Protein AF-A0A084G2W8-F1 (afdb_monomer)

Secondary structure (DSSP, 8-state):
----------TT---------------------PPPPPP-------TTTHHHHTTTTT-HHHHHHHHHHSTT---EEEES--BTTTB--EEEE-

Foldseek 3Di:
DDDDDDDPDDPPDDDDDDDDDDDDDDDDDDDPDDDDDPPPPPPPPPPCLVVFQLCPPPRQPSLQVVLCVDPPFNGWGAADDQDPPRGRSGIDTD

Solvent-accessible surface area (backbone atoms only — not comparable to full-atom values): 6334 Å² total; per-residue (Å²): 133,90,81,86,88,85,81,97,78,76,92,86,73,87,90,78,80,89,83,89,84,87,83,90,84,86,87,88,81,88,79,83,75,80,78,83,74,83,79,79,76,76,79,73,75,64,91,63,45,80,82,46,3,49,39,22,49,88,29,45,68,45,13,19,52,53,23,45,70,39,92,91,32,79,20,29,40,57,34,70,71,74,40,88,102,64,38,24,44,28,42,44,67,73

Mean predicted aligned error: 20.02 Å

Structure (mmCIF, N/CA/C/O backbone):
data_AF-A0A084G2W8-F1
#
_entry.id   AF-A0A084G2W8-F1
#
loop_
_atom_site.group_PDB
_atom_site.id
_atom_site.type_symbol
_atom_site.label_atom_id
_atom_site.label_alt_id
_atom_site.label_comp_id
_atom_site.label_asym_id
_atom_site.label_entity_id
_atom_site.label_seq_id
_atom_site.pdbx_PDB_ins_code
_atom_site.Cartn_x
_atom_site.Cartn_y
_atom_site.Cartn_z
_atom_site.occupancy
_atom_site.B_iso_or_equiv
_atom_site.auth_seq_id
_atom_site.auth_comp_id
_atom_site.auth_asym_id
_atom_site.auth_atom_id
_atom_site.pdbx_PDB_model_num
ATOM 1 N N . MET A 1 1 ? 27.465 -27.343 -17.771 1.00 41.78 1 MET A N 1
ATOM 2 C CA . MET 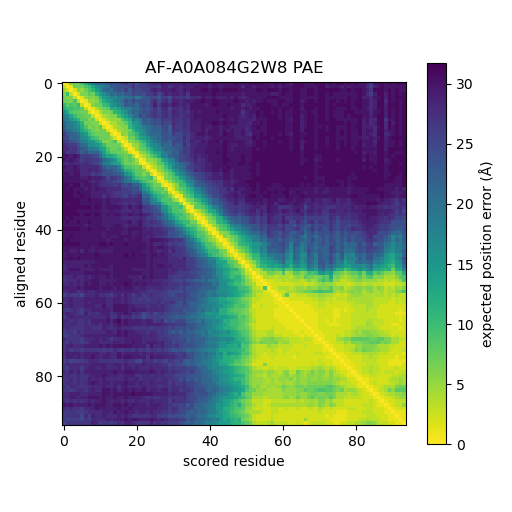A 1 1 ? 27.449 -28.105 -16.504 1.00 41.78 1 MET A CA 1
ATOM 3 C C . MET A 1 1 ? 28.547 -27.546 -15.607 1.00 41.78 1 MET A C 1
ATOM 5 O O . MET A 1 1 ? 29.649 -27.459 -16.121 1.00 41.78 1 MET A O 1
ATOM 9 N N . LYS A 1 2 ? 28.249 -27.277 -14.317 1.00 46.66 2 LYS A N 1
ATOM 10 C CA . LYS A 1 2 ? 29.187 -27.322 -13.160 1.00 46.66 2 LYS A CA 1
ATOM 11 C C . LYS A 1 2 ? 30.275 -26.221 -13.081 1.00 46.66 2 LYS A C 1
ATOM 13 O O . LYS A 1 2 ? 30.916 -25.953 -14.078 1.00 46.66 2 LYS A O 1
ATOM 18 N N . PHE A 1 3 ? 30.605 -25.575 -11.959 1.00 60.41 3 PHE A N 1
ATOM 19 C CA . PHE A 1 3 ? 30.147 -25.572 -10.563 1.00 60.41 3 PHE A CA 1
ATOM 20 C C . PHE A 1 3 ? 30.683 -24.294 -9.876 1.00 60.41 3 PHE A C 1
ATOM 22 O O . PHE A 1 3 ? 31.734 -23.785 -10.254 1.00 60.41 3 PHE A O 1
ATOM 29 N N . SER A 1 4 ? 29.948 -23.839 -8.859 1.00 59.44 4 SER A N 1
ATOM 30 C CA . SER A 1 4 ? 30.281 -22.824 -7.849 1.00 59.44 4 SER A CA 1
ATOM 31 C C . SER A 1 4 ? 31.521 -23.148 -6.993 1.00 59.44 4 SER A C 1
ATOM 33 O O . SER A 1 4 ? 32.069 -24.245 -7.108 1.00 59.44 4 SER A O 1
ATOM 35 N N . ASN A 1 5 ? 31.809 -22.229 -6.045 1.00 53.62 5 ASN A N 1
ATOM 36 C CA . ASN A 1 5 ? 32.556 -22.355 -4.768 1.00 53.62 5 ASN A CA 1
ATOM 37 C C . ASN A 1 5 ? 33.880 -21.543 -4.821 1.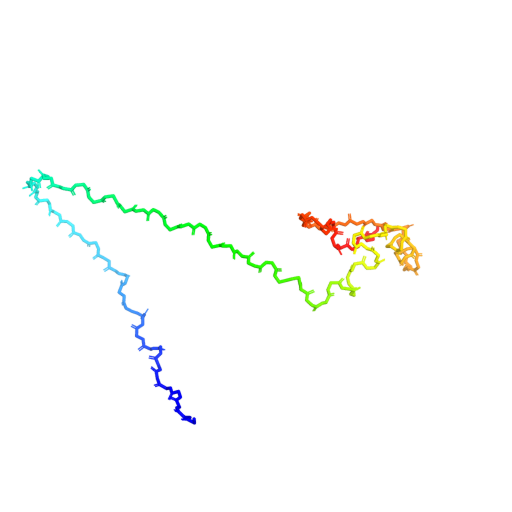00 53.62 5 ASN A C 1
ATOM 39 O O . ASN A 1 5 ? 34.661 -21.736 -5.737 1.00 53.62 5 ASN A O 1
ATOM 43 N N . ILE A 1 6 ? 34.212 -20.576 -3.953 1.00 64.56 6 ILE A N 1
ATOM 44 C CA . ILE A 1 6 ? 34.289 -20.630 -2.485 1.00 64.56 6 ILE A CA 1
ATOM 45 C C . ILE A 1 6 ? 34.510 -19.211 -1.897 1.00 64.56 6 ILE A C 1
ATOM 47 O O . ILE A 1 6 ? 35.358 -18.456 -2.360 1.00 64.56 6 ILE A O 1
ATOM 51 N N . SER A 1 7 ? 33.750 -18.937 -0.833 1.00 53.62 7 SER A N 1
ATOM 52 C CA . SER A 1 7 ? 34.076 -18.228 0.419 1.00 53.62 7 SER A CA 1
ATOM 53 C C . SER A 1 7 ? 34.624 -16.798 0.439 1.00 53.62 7 SER A C 1
ATOM 55 O O . SER A 1 7 ? 35.814 -16.528 0.570 1.00 53.62 7 SER A O 1
ATOM 57 N N . ILE A 1 8 ? 33.650 -15.900 0.570 1.00 58.16 8 ILE A N 1
ATOM 58 C CA . ILE A 1 8 ? 33.664 -14.643 1.322 1.00 58.16 8 ILE A CA 1
ATOM 59 C C . ILE A 1 8 ? 33.961 -14.957 2.804 1.00 58.16 8 ILE A C 1
ATOM 61 O O . ILE A 1 8 ? 33.056 -15.269 3.571 1.00 58.16 8 ILE A O 1
ATOM 65 N N . ALA A 1 9 ? 35.229 -14.949 3.212 1.00 52.31 9 ALA A N 1
ATOM 66 C CA . ALA A 1 9 ? 35.621 -15.119 4.615 1.00 52.31 9 ALA A CA 1
ATOM 67 C C . ALA A 1 9 ? 36.989 -14.469 4.879 1.00 52.31 9 ALA A C 1
ATOM 69 O O . ALA A 1 9 ? 37.965 -15.172 5.105 1.00 52.31 9 ALA A O 1
ATOM 70 N N . ALA A 1 10 ? 37.102 -13.137 4.794 1.00 56.66 10 ALA A N 1
ATOM 71 C CA . ALA A 1 10 ? 38.362 -12.470 5.172 1.00 56.66 10 ALA A CA 1
ATOM 72 C C . ALA A 1 10 ? 38.272 -10.988 5.591 1.00 56.66 10 ALA A C 1
ATOM 74 O O . ALA A 1 10 ? 39.265 -10.441 6.055 1.00 56.66 10 ALA A O 1
ATOM 75 N N . LEU A 1 11 ? 37.131 -10.303 5.474 1.00 57.78 11 LEU A N 1
ATOM 76 C CA . LEU A 1 11 ? 37.083 -8.837 5.635 1.00 57.78 11 LEU A CA 1
ATOM 77 C C . LEU A 1 11 ? 36.813 -8.353 7.079 1.00 57.78 11 LEU A C 1
ATOM 79 O O . LEU A 1 11 ? 36.132 -7.352 7.270 1.00 57.78 11 LEU A O 1
ATOM 83 N N . PHE A 1 12 ? 37.338 -9.046 8.100 1.00 57.66 12 PHE A N 1
ATOM 84 C CA . PHE A 1 12 ? 37.129 -8.706 9.526 1.00 57.66 12 PHE A CA 1
ATOM 85 C C . PHE A 1 12 ? 38.310 -8.027 10.236 1.00 57.66 12 PHE A C 1
ATOM 87 O O . PHE A 1 12 ? 38.283 -7.819 11.444 1.00 57.66 12 PHE A O 1
ATOM 94 N N . THR A 1 13 ? 39.350 -7.637 9.515 1.00 58.16 13 THR A N 1
ATOM 95 C CA . THR A 1 13 ? 40.528 -6.982 10.090 1.00 58.16 13 THR A CA 1
ATOM 96 C C . THR A 1 13 ? 40.872 -5.872 9.104 1.00 58.16 13 THR A C 1
ATOM 98 O O . THR A 1 13 ? 41.148 -6.167 7.952 1.00 58.16 13 THR A O 1
ATOM 101 N N . ILE A 1 14 ? 40.785 -4.583 9.395 1.00 61.53 14 ILE A N 1
ATOM 102 C CA . ILE A 1 14 ? 41.809 -3.823 10.110 1.00 61.53 14 ILE A CA 1
ATOM 103 C C . ILE A 1 14 ? 41.225 -2.396 10.197 1.00 61.53 14 ILE A C 1
ATOM 105 O O . ILE A 1 14 ? 41.249 -1.648 9.224 1.00 61.53 14 ILE A O 1
ATOM 109 N N . LEU A 1 15 ? 40.630 -2.037 11.333 1.00 57.12 15 LEU A N 1
ATOM 110 C CA . LEU A 1 15 ? 40.129 -0.690 11.640 1.00 57.12 15 LEU A CA 1
ATOM 111 C C . LEU A 1 15 ? 40.677 -0.324 13.021 1.00 57.12 15 LEU A C 1
ATOM 113 O O . LEU A 1 15 ? 39.982 -0.435 14.025 1.00 57.12 15 LEU A O 1
ATOM 117 N N . ALA A 1 16 ? 41.964 0.012 13.093 1.00 56.38 16 ALA A N 1
ATOM 118 C CA . ALA A 1 16 ? 42.568 0.540 14.311 1.00 56.38 16 ALA A CA 1
ATOM 119 C C . ALA A 1 16 ? 43.874 1.287 13.999 1.00 56.38 16 ALA A C 1
ATOM 121 O O . ALA A 1 16 ? 44.837 0.687 13.529 1.00 56.38 16 ALA A O 1
ATOM 122 N N . SER A 1 17 ? 43.881 2.576 14.355 1.00 57.19 17 SER A N 1
ATOM 123 C CA . SER A 1 17 ? 45.055 3.328 14.831 1.00 57.19 17 SER A CA 1
ATOM 124 C C . SER A 1 17 ? 46.030 3.829 13.752 1.00 57.19 17 SER A C 1
ATOM 126 O O . SER A 1 17 ? 46.927 3.123 13.317 1.00 57.19 17 SER A O 1
ATOM 128 N N . THR A 1 18 ? 45.838 5.023 13.179 1.00 54.97 18 THR A N 1
ATOM 129 C CA . THR A 1 18 ? 46.387 6.319 13.653 1.00 54.97 18 THR A CA 1
ATOM 130 C C . THR A 1 18 ? 47.799 6.239 14.244 1.00 54.97 18 THR A C 1
ATOM 132 O O . THR A 1 18 ? 47.946 5.729 15.351 1.00 54.97 18 THR A O 1
ATOM 135 N N . ALA A 1 19 ? 48.794 6.846 13.583 1.00 58.19 19 ALA A N 1
ATOM 136 C CA . ALA A 1 19 ? 49.548 7.979 14.133 1.00 58.19 19 ALA A CA 1
ATOM 137 C C . ALA A 1 19 ? 50.729 8.429 13.234 1.00 58.19 19 ALA A C 1
ATOM 139 O O . ALA A 1 19 ? 51.543 7.625 12.802 1.00 58.19 19 ALA A O 1
ATOM 140 N N . MET A 1 20 ? 50.799 9.756 13.072 1.00 57.88 20 MET A N 1
ATOM 141 C CA . MET A 1 20 ? 51.961 10.665 13.069 1.00 57.88 20 MET A CA 1
ATOM 142 C C . MET A 1 20 ? 53.064 10.650 11.978 1.00 57.88 20 MET A C 1
ATOM 144 O O . MET A 1 20 ? 53.837 9.713 11.846 1.00 57.88 20 MET A O 1
ATOM 148 N N . ALA A 1 21 ? 53.212 11.859 11.401 1.00 55.38 21 ALA A N 1
ATOM 149 C CA . ALA A 1 21 ? 54.437 12.590 11.020 1.00 55.38 21 ALA A CA 1
ATOM 150 C C . ALA A 1 21 ? 54.828 12.695 9.518 1.00 55.38 21 ALA A C 1
ATOM 152 O O . ALA A 1 21 ? 55.012 11.709 8.819 1.00 55.38 21 ALA A O 1
ATOM 153 N N . ALA A 1 22 ? 54.936 13.965 9.085 1.00 60.00 22 ALA A N 1
ATOM 154 C CA . ALA A 1 22 ? 55.237 14.585 7.772 1.00 60.00 22 ALA A CA 1
ATOM 155 C C . ALA A 1 22 ? 56.729 14.433 7.324 1.00 60.00 22 ALA A C 1
ATOM 157 O O . ALA A 1 22 ? 57.445 13.780 8.083 1.00 60.00 22 ALA A O 1
ATOM 158 N N . PRO A 1 23 ? 57.292 15.056 6.238 1.00 57.81 23 PRO A N 1
ATOM 159 C CA . PRO A 1 23 ? 56.768 16.035 5.249 1.00 57.81 23 PRO A CA 1
ATOM 160 C C . PRO A 1 23 ? 57.215 15.887 3.747 1.00 57.81 23 PRO A C 1
ATOM 162 O O . PRO A 1 23 ? 58.119 15.135 3.415 1.00 57.81 23 PRO A O 1
ATOM 165 N N . ALA A 1 24 ? 56.563 16.688 2.881 1.00 52.62 24 ALA A N 1
ATOM 166 C CA . ALA A 1 24 ? 56.968 17.340 1.606 1.00 52.62 24 ALA A CA 1
ATOM 167 C C . ALA A 1 24 ? 57.817 16.625 0.520 1.00 52.62 24 ALA A C 1
ATOM 169 O O . ALA A 1 24 ? 58.990 16.352 0.739 1.00 52.62 24 ALA A O 1
ATOM 170 N N . ALA A 1 25 ? 57.282 16.542 -0.712 1.00 54.88 25 ALA A N 1
ATOM 171 C CA . ALA A 1 25 ? 57.825 17.181 -1.931 1.00 54.88 25 ALA A CA 1
ATOM 172 C C . ALA A 1 25 ? 57.086 16.708 -3.208 1.00 54.88 25 ALA A C 1
ATOM 174 O O . ALA A 1 25 ? 56.822 15.522 -3.365 1.00 54.88 25 ALA A O 1
ATOM 175 N N . ASP A 1 26 ? 56.831 17.664 -4.107 1.00 55.62 26 ASP A N 1
ATOM 176 C CA . ASP A 1 26 ? 56.592 17.526 -5.557 1.00 55.62 26 ASP A CA 1
ATOM 177 C C . ASP A 1 26 ? 55.268 16.910 -6.084 1.00 55.62 26 ASP A C 1
ATOM 179 O O . ASP A 1 26 ? 55.099 15.701 -6.218 1.00 55.62 26 ASP A O 1
ATOM 183 N N . SER A 1 27 ? 54.341 17.794 -6.477 1.00 52.75 27 SER A N 1
ATOM 184 C CA . SER A 1 27 ? 53.356 17.570 -7.558 1.00 52.75 27 SER A CA 1
ATOM 185 C C . SER A 1 27 ? 54.086 17.737 -8.903 1.00 52.75 27 SER A C 1
ATOM 187 O O . SER A 1 27 ? 54.894 18.665 -8.955 1.00 52.75 27 SER A O 1
ATOM 189 N N . PRO A 1 28 ? 53.796 17.002 -10.005 1.00 51.25 28 PRO A N 1
ATOM 190 C CA . PRO A 1 28 ? 52.450 16.945 -10.606 1.00 51.25 28 PRO A CA 1
ATOM 191 C C . PRO A 1 28 ? 52.102 15.630 -11.356 1.00 51.25 28 PRO A C 1
ATOM 193 O O . PRO A 1 28 ? 52.960 15.017 -11.966 1.00 51.25 28 PRO A O 1
ATOM 196 N N . ASP A 1 29 ? 50.830 15.219 -11.374 1.00 52.03 29 ASP A N 1
ATOM 197 C CA . ASP A 1 29 ? 50.136 14.820 -12.617 1.00 52.03 29 ASP A CA 1
ATOM 198 C C . ASP A 1 29 ? 48.653 14.543 -12.328 1.00 52.03 29 ASP A C 1
ATOM 200 O O . ASP A 1 29 ? 48.268 13.721 -11.494 1.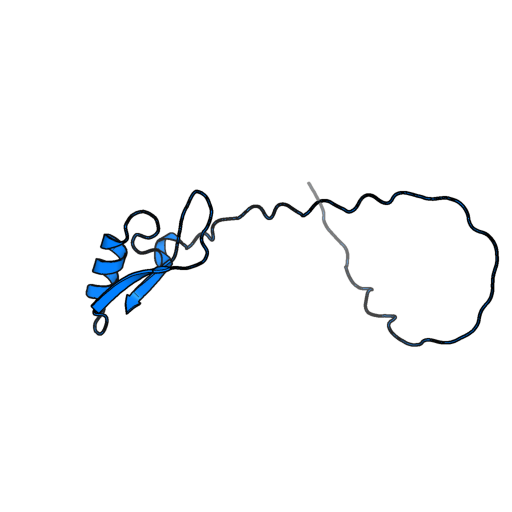00 52.03 29 ASP A O 1
ATOM 204 N N . SER A 1 30 ? 47.807 15.313 -12.997 1.00 51.06 30 SER A N 1
ATOM 205 C CA . SER A 1 30 ? 46.375 15.424 -12.760 1.00 51.06 30 SER A CA 1
ATOM 206 C C . SER A 1 30 ? 45.624 14.291 -13.465 1.00 51.06 30 SER A C 1
ATOM 208 O O . SER A 1 30 ? 45.112 14.474 -14.569 1.00 51.06 30 SER A O 1
ATOM 210 N N . ILE A 1 31 ? 45.514 13.116 -12.838 1.00 58.53 31 ILE A N 1
ATOM 211 C CA . ILE A 1 31 ? 44.608 12.066 -13.325 1.00 58.53 31 ILE A CA 1
ATOM 212 C C . ILE A 1 31 ? 43.172 12.429 -12.929 1.00 58.53 31 ILE A C 1
ATOM 214 O O . ILE A 1 31 ? 42.731 12.252 -11.795 1.00 58.53 31 ILE A O 1
ATOM 218 N N . VAL A 1 32 ? 42.442 12.943 -13.916 1.00 50.22 32 VAL A N 1
ATOM 219 C CA . VAL A 1 32 ? 40.986 13.102 -13.936 1.00 50.22 32 VAL A CA 1
ATOM 220 C C . VAL A 1 32 ? 40.327 11.735 -13.709 1.00 50.22 32 VAL A C 1
ATOM 222 O O . VAL A 1 32 ? 40.175 10.938 -14.635 1.00 50.22 32 VAL A O 1
ATOM 225 N N . ALA A 1 33 ? 39.929 11.442 -12.471 1.00 54.78 33 ALA A N 1
ATOM 226 C CA . ALA A 1 33 ? 39.072 10.305 -12.160 1.00 54.78 33 ALA A CA 1
ATOM 227 C C . ALA A 1 33 ? 37.612 10.723 -12.382 1.00 54.78 33 ALA A C 1
ATOM 229 O O . ALA A 1 33 ? 37.043 11.493 -11.611 1.00 54.78 33 ALA A O 1
ATOM 230 N N . ARG A 1 34 ? 37.024 10.251 -13.486 1.00 62.50 34 ARG A N 1
ATOM 231 C CA . ARG A 1 34 ? 35.596 10.414 -13.793 1.00 62.50 34 ARG A CA 1
ATOM 232 C C . ARG A 1 34 ? 34.777 9.771 -12.671 1.00 62.50 34 ARG A C 1
ATOM 234 O O . ARG A 1 34 ? 34.952 8.590 -12.384 1.00 62.50 34 ARG A O 1
ATOM 241 N N . GLU A 1 35 ? 33.901 10.560 -12.059 1.00 64.19 35 GLU A N 1
ATOM 242 C CA . GLU A 1 35 ? 32.918 10.106 -11.077 1.00 64.19 35 GLU A CA 1
ATOM 243 C C . GLU A 1 35 ? 32.030 9.014 -11.710 1.00 64.19 35 GLU A C 1
ATOM 245 O O . GLU A 1 35 ? 31.557 9.197 -12.839 1.00 64.19 35 GLU A O 1
ATOM 250 N N . PRO A 1 36 ? 31.841 7.852 -11.059 1.00 61.19 36 PRO A N 1
ATOM 251 C CA . PRO A 1 36 ? 30.956 6.820 -11.577 1.00 61.19 36 PRO A CA 1
ATOM 252 C C . PRO A 1 36 ? 29.520 7.354 -11.610 1.00 61.19 36 PRO A C 1
ATOM 254 O O . PRO A 1 36 ? 29.002 7.838 -10.607 1.00 61.19 36 PRO A O 1
ATOM 257 N N . ALA A 1 37 ? 28.896 7.266 -12.786 1.00 63.91 37 ALA A N 1
ATOM 258 C CA . ALA A 1 37 ? 27.517 7.676 -13.013 1.00 63.91 37 ALA A CA 1
ATOM 259 C C . ALA A 1 37 ? 26.557 6.994 -12.015 1.00 63.91 37 ALA A C 1
ATOM 261 O O . ALA A 1 37 ? 26.783 5.829 -11.663 1.00 63.91 37 ALA A O 1
ATOM 262 N N . PRO A 1 38 ? 25.487 7.685 -11.574 1.00 59.62 38 PRO A N 1
ATOM 263 C CA . PRO A 1 38 ? 24.507 7.116 -10.664 1.00 59.62 38 PRO A CA 1
ATOM 264 C C . PRO A 1 38 ? 23.925 5.849 -11.287 1.00 59.62 38 PRO A C 1
ATOM 266 O O . PRO A 1 38 ? 23.438 5.857 -12.417 1.00 59.62 38 PRO A O 1
ATOM 269 N N . VAL A 1 39 ? 24.030 4.751 -10.544 1.00 62.03 39 VAL A N 1
ATOM 270 C CA . VAL A 1 39 ? 23.371 3.490 -10.865 1.00 62.03 39 VAL A CA 1
ATOM 271 C C . VAL A 1 39 ? 21.885 3.760 -11.065 1.00 62.03 39 VAL A C 1
ATOM 273 O O . VAL A 1 39 ? 21.191 4.193 -10.147 1.00 62.03 39 VAL A O 1
ATOM 276 N N . GLU A 1 40 ? 21.406 3.530 -12.283 1.00 61.12 40 GLU A N 1
ATOM 277 C CA . GLU A 1 40 ? 19.983 3.528 -12.581 1.00 61.12 40 GLU A CA 1
ATOM 278 C C . GLU A 1 40 ? 19.368 2.352 -11.812 1.00 61.12 40 GLU A C 1
ATOM 280 O O . GLU A 1 40 ? 19.459 1.197 -12.236 1.00 61.12 40 GLU A O 1
ATOM 285 N N . GLU A 1 41 ? 18.790 2.625 -10.638 1.00 54.62 41 GLU A N 1
ATOM 286 C CA . GLU A 1 41 ? 17.890 1.685 -9.977 1.00 54.62 41 GLU A CA 1
ATOM 287 C C . GLU A 1 41 ? 16.727 1.434 -10.939 1.00 54.62 41 GLU A C 1
ATOM 289 O O . GLU A 1 41 ? 15.791 2.227 -11.058 1.00 54.62 41 GLU A O 1
ATOM 294 N N . THR A 1 42 ? 16.811 0.317 -11.663 1.00 53.41 42 THR A N 1
ATOM 295 C CA . THR A 1 42 ? 15.663 -0.279 -12.336 1.00 53.41 42 THR A CA 1
ATOM 296 C C . THR A 1 42 ? 14.601 -0.482 -11.268 1.00 53.41 42 THR A C 1
ATOM 298 O O . THR A 1 42 ? 14.728 -1.338 -10.394 1.00 53.41 42 THR A O 1
ATOM 301 N N . TYR A 1 43 ? 13.580 0.371 -11.309 1.00 55.12 43 TYR A N 1
ATOM 302 C CA . TYR A 1 43 ? 12.426 0.298 -10.435 1.00 55.12 43 TYR A CA 1
ATOM 303 C C . TYR A 1 43 ? 11.686 -1.006 -10.751 1.00 55.12 43 TYR A C 1
ATOM 305 O O . TYR A 1 43 ? 10.857 -1.104 -11.653 1.00 55.12 43 TYR A O 1
ATOM 313 N N . GLU A 1 44 ? 12.004 -2.063 -10.021 1.00 52.28 44 GLU A N 1
ATOM 314 C CA . GLU A 1 44 ? 11.206 -3.273 -10.082 1.00 52.28 44 GLU A CA 1
ATOM 315 C C . GLU A 1 44 ? 9.942 -2.990 -9.267 1.00 52.28 44 GLU A C 1
ATOM 317 O O . GLU A 1 44 ? 9.972 -2.874 -8.039 1.00 52.28 44 GLU A O 1
ATOM 322 N N . ALA A 1 45 ? 8.823 -2.747 -9.959 1.00 57.59 45 ALA A N 1
ATOM 323 C CA . ALA A 1 45 ? 7.542 -2.523 -9.303 1.00 57.59 45 ALA A CA 1
ATOM 324 C C . ALA A 1 45 ? 7.277 -3.719 -8.373 1.00 57.59 45 ALA A C 1
ATOM 326 O O . ALA A 1 45 ? 7.224 -4.849 -8.864 1.00 57.59 45 ALA A O 1
ATOM 327 N N . PRO A 1 46 ? 7.125 -3.516 -7.048 1.00 56.41 46 PRO A N 1
ATOM 328 C CA . PRO A 1 46 ? 7.020 -4.625 -6.115 1.00 56.41 46 PRO A CA 1
ATOM 329 C C . PRO A 1 46 ? 5.801 -5.463 -6.489 1.00 56.41 46 PRO A C 1
ATOM 331 O O . PRO A 1 46 ? 4.657 -5.013 -6.384 1.00 56.41 46 PRO A O 1
ATOM 334 N N . SER A 1 47 ? 6.057 -6.682 -6.951 1.00 52.84 47 SER A N 1
ATOM 335 C CA . SER A 1 47 ? 5.067 -7.696 -7.295 1.00 52.84 47 SER A CA 1
ATOM 336 C C . SER A 1 47 ? 4.225 -7.986 -6.045 1.00 52.84 47 SER A C 1
ATOM 338 O O . SER A 1 47 ? 4.630 -8.675 -5.113 1.00 52.84 47 SER A O 1
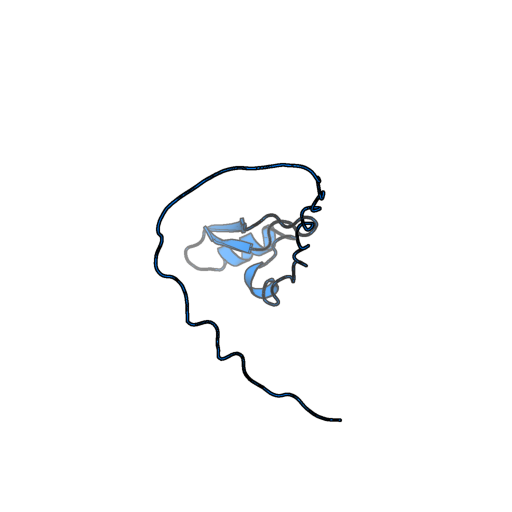ATOM 340 N N . GLY A 1 48 ? 3.065 -7.325 -5.963 1.00 48.84 48 GLY A N 1
ATOM 341 C CA . GLY A 1 48 ? 2.259 -7.187 -4.740 1.00 48.84 48 GLY A CA 1
ATOM 342 C C . GLY A 1 48 ? 1.551 -5.832 -4.600 1.00 48.84 48 GLY A C 1
ATOM 343 O O . GLY A 1 48 ? 0.671 -5.672 -3.749 1.00 48.84 48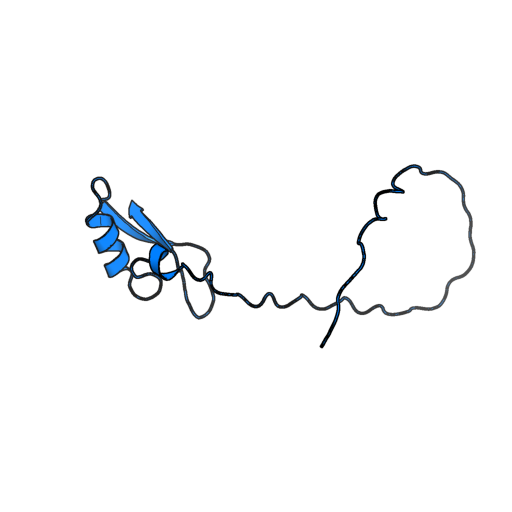 GLY A O 1
ATOM 344 N N . LEU A 1 49 ? 1.889 -4.865 -5.454 1.00 47.16 49 LEU A N 1
ATOM 345 C CA . LEU A 1 49 ? 1.272 -3.540 -5.524 1.00 47.16 49 LEU A CA 1
ATOM 346 C C . LEU A 1 49 ? -0.228 -3.613 -5.884 1.00 47.16 49 LEU A C 1
ATOM 348 O O . LEU A 1 49 ? -1.025 -2.856 -5.332 1.00 47.16 49 LEU A O 1
ATOM 352 N N . GLU A 1 50 ? -0.652 -4.617 -6.660 1.00 45.84 50 GLU A N 1
ATOM 353 C CA . GLU A 1 50 ? -2.064 -4.871 -7.001 1.00 45.84 50 GLU A CA 1
ATOM 354 C C . GLU A 1 50 ? -2.957 -5.107 -5.771 1.00 45.84 50 GLU A C 1
ATOM 356 O O . GLU A 1 50 ? -4.094 -4.638 -5.730 1.00 45.84 50 GLU A O 1
ATOM 361 N N . LYS A 1 51 ? -2.434 -5.758 -4.720 1.00 52.06 51 LYS A N 1
ATOM 362 C CA . LYS A 1 51 ? -3.178 -5.973 -3.464 1.00 52.06 51 LYS A CA 1
ATOM 363 C C . LYS A 1 51 ? -3.202 -4.741 -2.555 1.00 52.06 51 LYS A C 1
ATOM 365 O O . LYS A 1 51 ? -3.976 -4.713 -1.606 1.00 52.06 51 LYS A O 1
ATOM 370 N N . ARG A 1 52 ? -2.348 -3.741 -2.800 1.00 57.28 52 ARG A N 1
ATOM 371 C CA . ARG A 1 52 ? -2.201 -2.537 -1.956 1.00 57.28 52 ARG A CA 1
ATOM 372 C C . ARG A 1 52 ? -2.776 -1.276 -2.599 1.00 57.28 52 ARG A C 1
ATOM 374 O O . ARG A 1 52 ? -3.072 -0.312 -1.891 1.00 57.28 52 ARG A O 1
ATOM 381 N N . GLY A 1 53 ? -2.919 -1.268 -3.921 1.00 68.31 53 GLY A N 1
ATOM 382 C CA . GLY A 1 53 ? -3.393 -0.105 -4.657 1.00 68.31 53 GLY A CA 1
ATOM 383 C C . GLY A 1 53 ? -4.900 0.084 -4.596 1.00 68.31 53 GLY A C 1
ATOM 384 O O . GLY A 1 53 ? -5.343 1.220 -4.672 1.00 68.31 53 GLY A O 1
ATOM 385 N N . PHE A 1 54 ? -5.703 -0.980 -4.451 1.00 78.62 54 PHE A N 1
ATOM 386 C CA . PHE A 1 54 ? -7.180 -0.930 -4.410 1.00 78.62 54 PHE A CA 1
ATOM 387 C C . PHE A 1 54 ? -7.827 -0.009 -5.470 1.00 78.62 54 PHE A C 1
ATOM 389 O O . PHE A 1 54 ? -8.930 0.488 -5.274 1.00 78.62 54 PHE A O 1
ATOM 396 N N . GLY A 1 55 ? -7.152 0.230 -6.601 1.00 83.44 55 GLY A N 1
ATOM 397 C CA . GLY A 1 55 ? -7.550 1.215 -7.609 1.00 83.44 55 GLY A CA 1
ATOM 398 C C . GLY A 1 55 ? -6.474 2.233 -7.971 1.00 83.44 55 GLY A C 1
ATOM 399 O O . GLY A 1 55 ? -6.430 2.681 -9.107 1.00 83.44 55 GLY A O 1
ATOM 400 N N . CYS A 1 56 ? -5.588 2.573 -7.049 1.00 88.00 56 CYS A N 1
ATOM 401 C CA . CYS A 1 56 ? -4.487 3.498 -7.260 1.00 88.00 56 CYS A CA 1
ATOM 402 C C . CYS A 1 56 ? -3.377 2.858 -8.098 1.00 88.00 56 CYS A C 1
ATOM 404 O O . CYS A 1 56 ? -3.046 1.692 -7.865 1.00 88.00 56 CYS A O 1
ATOM 406 N N . PRO A 1 57 ? -2.801 3.583 -9.070 1.00 87.75 57 PRO A N 1
ATOM 407 C CA . PRO A 1 57 ? -3.009 5.008 -9.385 1.00 87.75 57 PRO A CA 1
ATOM 408 C C . PRO A 1 57 ? -4.175 5.316 -10.352 1.00 87.75 57 PRO A C 1
ATOM 410 O O . PRO A 1 57 ? -4.577 6.467 -10.473 1.00 87.75 57 PRO A O 1
ATOM 413 N N . GLY A 1 58 ? -4.734 4.320 -11.045 1.00 83.12 58 GLY A N 1
ATOM 414 C CA . GLY A 1 58 ? -5.675 4.536 -12.159 1.00 83.12 58 GLY A CA 1
ATOM 415 C C . GLY A 1 58 ? -7.131 4.847 -11.779 1.00 83.12 58 GLY A C 1
ATOM 416 O O . GLY A 1 58 ? -7.947 5.152 -12.645 1.00 83.12 58 GLY A O 1
ATOM 417 N N . SER A 1 59 ? -7.512 4.722 -10.509 1.00 86.69 59 SER A N 1
ATOM 418 C CA . SER A 1 59 ? -8.883 4.928 -10.047 1.00 86.69 59 SER A CA 1
ATOM 419 C C . SER A 1 59 ? -8.950 5.187 -8.544 1.00 86.69 59 SER A C 1
ATOM 421 O O . SER A 1 59 ? -9.127 4.273 -7.733 1.00 86.69 59 SER A O 1
ATOM 423 N N . GLU A 1 60 ? -8.905 6.465 -8.173 1.00 88.00 60 GLU A N 1
ATOM 424 C CA . GLU A 1 60 ? -9.141 6.896 -6.793 1.00 88.00 60 GLU A CA 1
ATOM 425 C C . GLU A 1 60 ? -10.519 6.447 -6.288 1.00 88.00 60 GLU A C 1
ATOM 427 O O . GLU A 1 60 ? -10.650 5.997 -5.155 1.00 88.00 60 GLU A O 1
ATOM 432 N N . LYS A 1 61 ? -11.542 6.445 -7.154 1.00 92.00 61 LYS A N 1
ATOM 433 C CA . LYS A 1 61 ? -12.898 5.996 -6.803 1.00 92.00 61 LYS A CA 1
ATOM 434 C C . LYS A 1 61 ? -12.941 4.540 -6.325 1.00 92.00 61 LYS A C 1
ATOM 436 O O . LYS A 1 61 ? -13.713 4.225 -5.421 1.00 92.00 61 LYS A O 1
ATOM 441 N N . LYS A 1 62 ? -12.125 3.648 -6.901 1.00 91.81 62 LYS A N 1
ATOM 442 C CA . LYS A 1 62 ? -12.026 2.255 -6.432 1.00 91.81 62 LYS A CA 1
ATOM 443 C C . LYS A 1 62 ? -11.405 2.190 -5.034 1.00 91.81 62 LYS A C 1
ATOM 445 O O . LYS A 1 62 ? -11.957 1.501 -4.181 1.00 91.81 62 LYS A O 1
ATOM 450 N N . CYS A 1 63 ? -10.357 2.974 -4.778 1.00 93.12 63 CYS A N 1
ATOM 451 C CA . CYS A 1 63 ? -9.737 3.071 -3.456 1.00 93.12 63 CYS A CA 1
ATOM 452 C C . CYS A 1 63 ? -10.718 3.656 -2.429 1.00 93.12 63 CYS A C 1
ATOM 454 O O . CYS A 1 63 ? -10.907 3.096 -1.350 1.00 93.12 63 CYS A O 1
ATOM 456 N N . HIS A 1 64 ? -11.431 4.720 -2.799 1.00 93.44 64 HIS A N 1
ATOM 457 C CA . HIS A 1 64 ? -12.456 5.334 -1.969 1.00 93.44 64 HIS A CA 1
ATOM 458 C C . HIS A 1 64 ? -13.557 4.338 -1.589 1.00 93.44 64 HIS A C 1
ATOM 460 O O . HIS A 1 64 ? -13.883 4.196 -0.412 1.00 93.44 64 HIS A O 1
ATOM 466 N N . ASN A 1 65 ? -14.097 3.608 -2.569 1.00 93.81 65 ASN A N 1
ATOM 467 C CA . ASN A 1 65 ? -15.132 2.602 -2.336 1.00 93.81 65 ASN A CA 1
ATOM 468 C C . ASN A 1 65 ? -14.616 1.418 -1.512 1.00 93.81 65 ASN A C 1
ATOM 470 O O . ASN A 1 65 ? -15.340 0.922 -0.650 1.00 93.81 65 ASN A O 1
ATOM 474 N N . HIS A 1 66 ? -13.373 0.990 -1.747 1.00 92.56 66 HIS A N 1
ATOM 475 C CA . HIS A 1 66 ? -12.723 -0.035 -0.940 1.00 92.56 66 HIS A CA 1
ATOM 476 C C . HIS A 1 66 ? -12.682 0.394 0.526 1.00 92.56 66 HIS A C 1
ATOM 478 O O . HIS A 1 66 ? -13.234 -0.294 1.379 1.00 92.56 66 HIS A O 1
ATOM 484 N N . CYS A 1 67 ? -12.127 1.565 0.819 1.00 92.94 67 CYS A N 1
ATOM 485 C CA . CYS A 1 67 ? -12.033 2.044 2.190 1.00 92.94 67 CYS A CA 1
ATOM 486 C C . CYS A 1 67 ? -13.406 2.292 2.822 1.00 92.94 67 CYS A C 1
ATOM 488 O O . CYS A 1 67 ? -13.609 1.947 3.977 1.00 92.94 67 CYS A O 1
ATOM 490 N N . LYS A 1 68 ? -14.389 2.782 2.060 1.00 93.12 68 LYS A N 1
ATOM 491 C CA . LYS A 1 68 ? -15.770 2.956 2.536 1.00 93.12 68 LYS A CA 1
ATOM 492 C C . LYS A 1 68 ? -16.457 1.632 2.903 1.00 93.12 68 LYS A C 1
ATOM 494 O O . LYS A 1 68 ? -17.381 1.628 3.711 1.00 93.12 68 LYS A O 1
ATOM 499 N N . SER A 1 69 ? -16.022 0.512 2.319 1.00 92.06 69 SER A N 1
ATOM 500 C CA . SER A 1 69 ? -16.508 -0.825 2.689 1.00 92.06 69 SER A CA 1
ATOM 501 C C . SER A 1 69 ? -15.904 -1.344 4.001 1.00 92.06 69 SER A C 1
ATOM 503 O O . SER A 1 69 ? -16.472 -2.237 4.630 1.00 92.06 69 SER A O 1
ATOM 505 N N . VAL A 1 70 ? -14.779 -0.774 4.446 1.00 90.06 70 VAL A N 1
ATOM 506 C CA . VAL A 1 70 ? -14.123 -1.137 5.704 1.00 90.06 70 VAL A CA 1
ATOM 507 C C . VAL A 1 70 ? -14.765 -0.358 6.853 1.00 90.06 70 VAL A C 1
ATOM 509 O O . VAL A 1 70 ? -14.816 0.872 6.854 1.00 90.06 70 VAL A O 1
ATOM 512 N N . LYS A 1 71 ? -15.256 -1.074 7.871 1.00 91.31 71 LYS A N 1
ATOM 513 C CA . LYS A 1 71 ? -15.925 -0.465 9.029 1.00 91.31 71 LYS A CA 1
ATOM 514 C C . LYS A 1 71 ? -14.980 0.495 9.762 1.00 91.31 71 LYS A C 1
ATOM 516 O O . LYS A 1 71 ? -13.937 0.076 10.252 1.00 91.31 71 LYS A O 1
ATOM 521 N N . GLY A 1 72 ? -15.388 1.759 9.874 1.00 92.94 72 GLY A N 1
ATOM 522 C CA . GLY A 1 72 ? -14.654 2.806 10.596 1.00 92.94 72 GLY A CA 1
ATOM 523 C C . GLY A 1 72 ? -13.967 3.841 9.704 1.00 92.94 72 GLY A C 1
ATOM 524 O O . GLY A 1 72 ? -13.630 4.909 10.204 1.00 92.94 72 GLY A O 1
ATOM 525 N N . TYR A 1 73 ? -13.834 3.578 8.403 1.00 91.56 73 TYR A N 1
ATOM 526 C CA . TYR A 1 73 ? -13.291 4.539 7.444 1.00 91.56 73 TYR A CA 1
ATOM 527 C C . TYR A 1 73 ? -14.418 5.241 6.677 1.00 91.56 73 TYR A C 1
ATOM 529 O O . TYR A 1 73 ? -15.433 4.641 6.321 1.00 91.56 73 TYR A O 1
ATOM 537 N N . LYS A 1 74 ? -14.252 6.539 6.423 1.00 92.25 74 LYS A N 1
ATOM 538 C CA . LYS A 1 74 ? -15.160 7.356 5.604 1.00 92.25 74 LYS A CA 1
ATOM 539 C C . LYS A 1 74 ? -14.853 7.227 4.115 1.00 92.25 74 LYS A C 1
ATOM 541 O O . LYS A 1 74 ? -15.740 7.443 3.289 1.00 92.25 74 LYS A O 1
ATOM 546 N N . GLY A 1 75 ? -13.615 6.885 3.773 1.00 92.88 75 GLY A N 1
ATOM 547 C CA . GLY A 1 75 ? -13.167 6.735 2.398 1.00 92.88 75 GLY A CA 1
ATOM 548 C C . GLY A 1 75 ? -11.666 6.513 2.319 1.00 92.88 75 GLY A C 1
ATOM 549 O O . GLY A 1 75 ? -11.014 6.172 3.301 1.00 92.88 75 GLY A O 1
ATOM 550 N N . GLY A 1 76 ? -11.114 6.671 1.123 1.00 93.25 76 GL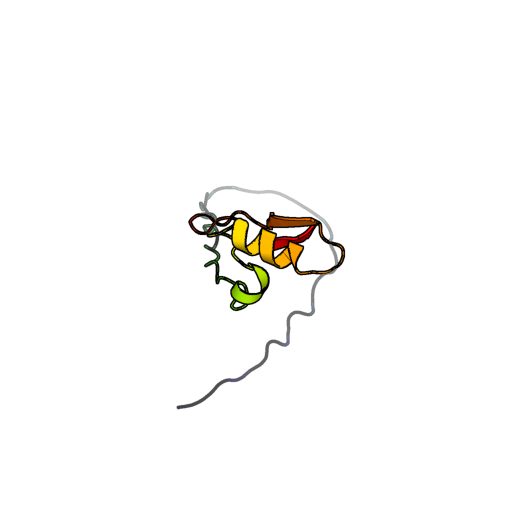Y A N 1
ATOM 551 C CA . GLY A 1 76 ? -9.686 6.519 0.882 1.00 93.25 76 GLY A CA 1
ATOM 552 C C . GLY A 1 76 ? -9.230 7.280 -0.347 1.00 93.25 76 GLY A C 1
ATOM 553 O O . GLY A 1 76 ? -10.054 7.665 -1.176 1.00 93.25 76 GLY A O 1
ATOM 554 N N . TYR A 1 77 ? -7.922 7.499 -0.433 1.00 92.12 77 TYR A N 1
ATOM 555 C CA . TYR A 1 77 ? -7.269 8.218 -1.523 1.00 92.12 77 TYR A CA 1
ATOM 556 C C . TYR A 1 77 ? -5.944 7.559 -1.919 1.00 92.12 77 TYR A C 1
ATOM 558 O O . TYR A 1 77 ? -5.395 6.730 -1.183 1.00 92.12 77 TYR A O 1
ATOM 566 N N . CYS A 1 78 ? -5.428 7.939 -3.088 1.00 91.00 78 CYS A N 1
ATOM 567 C CA . CYS A 1 78 ? -4.151 7.444 -3.586 1.00 91.00 78 CYS A CA 1
ATOM 568 C C . CYS A 1 78 ? -2.970 8.189 -2.955 1.00 91.00 78 CYS A C 1
ATOM 570 O O . CYS A 1 78 ? -2.844 9.405 -3.063 1.00 91.00 78 CYS A O 1
ATOM 572 N N . ASP A 1 79 ? -2.082 7.441 -2.314 1.00 90.31 79 ASP A N 1
ATOM 573 C CA . ASP A 1 79 ? -0.925 7.911 -1.567 1.00 90.31 79 ASP A CA 1
ATOM 574 C C . ASP A 1 79 ? 0.347 7.126 -1.948 1.00 90.31 79 ASP A C 1
ATOM 576 O O . ASP A 1 79 ? 0.330 6.209 -2.774 1.00 90.31 79 ASP A O 1
ATOM 580 N N . GLY A 1 80 ? 1.471 7.480 -1.333 1.00 87.06 80 GLY A N 1
ATOM 581 C CA . GLY A 1 80 ? 2.770 6.860 -1.576 1.00 87.06 80 GLY A CA 1
ATOM 582 C C . GLY A 1 80 ? 3.665 7.677 -2.510 1.00 87.06 80 GLY A C 1
ATOM 583 O O . GLY A 1 80 ? 3.276 8.766 -2.946 1.00 87.06 80 GLY A O 1
ATOM 584 N N . PRO A 1 81 ? 4.883 7.173 -2.782 1.00 87.69 81 PRO A N 1
ATOM 585 C CA . PRO A 1 81 ? 5.831 7.863 -3.64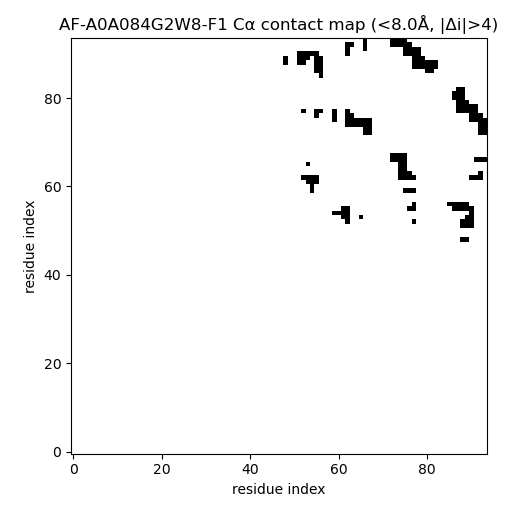2 1.00 87.69 81 PRO A CA 1
ATOM 586 C C . PRO A 1 81 ? 5.219 8.055 -5.026 1.00 87.69 81 PRO A C 1
ATOM 588 O O . PRO A 1 81 ? 4.591 7.146 -5.573 1.00 87.69 81 PRO A O 1
ATOM 591 N N . TYR A 1 82 ? 5.381 9.257 -5.571 1.00 89.25 82 TYR A N 1
ATOM 592 C CA . TYR A 1 82 ? 5.005 9.516 -6.949 1.00 89.25 82 TYR A CA 1
ATOM 593 C C . TYR A 1 82 ? 6.026 8.837 -7.856 1.00 89.25 82 TYR A C 1
ATOM 595 O O . TYR A 1 82 ? 7.183 9.248 -7.909 1.00 89.25 82 TYR A O 1
ATOM 603 N N . ILE A 1 83 ? 5.591 7.785 -8.540 1.00 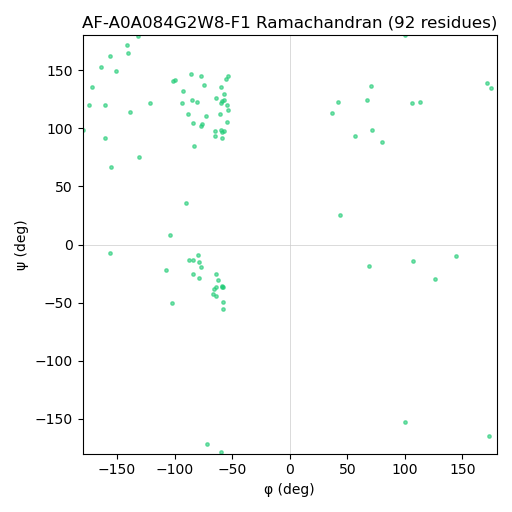87.06 83 ILE A N 1
ATOM 604 C CA . ILE A 1 83 ? 6.408 7.089 -9.528 1.00 87.06 83 ILE A CA 1
ATOM 605 C C . ILE A 1 83 ? 6.067 7.707 -10.889 1.00 87.06 83 ILE A C 1
ATOM 607 O O . ILE A 1 83 ? 4.886 7.699 -11.259 1.00 87.06 83 ILE A O 1
ATOM 611 N N . PRO A 1 84 ? 7.035 8.264 -11.640 1.00 86.38 84 PRO A N 1
ATOM 612 C CA . PRO A 1 84 ? 6.759 8.796 -12.972 1.00 86.38 84 PRO A CA 1
ATOM 613 C C . PRO A 1 84 ? 6.111 7.715 -13.855 1.00 86.38 84 PRO A C 1
ATOM 615 O O . PRO A 1 84 ? 6.424 6.535 -13.730 1.00 86.38 84 PRO A O 1
ATOM 618 N N . PHE A 1 85 ? 5.159 8.113 -14.706 1.00 84.25 85 PHE A N 1
ATOM 619 C CA . PHE A 1 85 ? 4.327 7.251 -15.576 1.00 84.25 85 PHE A CA 1
ATOM 620 C C . PHE A 1 85 ? 3.298 6.343 -14.887 1.00 84.25 85 PHE A C 1
ATOM 622 O O . PHE A 1 85 ? 2.343 5.920 -15.533 1.00 84.25 85 PHE A O 1
ATOM 629 N N . VAL A 1 86 ? 3.440 6.080 -13.588 1.00 83.69 86 VAL A N 1
ATOM 630 C CA . VAL A 1 86 ? 2.499 5.254 -12.820 1.00 83.69 86 VAL A CA 1
ATOM 631 C C . VAL A 1 86 ? 1.587 6.149 -11.983 1.00 83.69 86 VAL A C 1
ATOM 633 O O . VAL A 1 86 ? 0.373 6.047 -12.077 1.00 83.69 86 VAL A O 1
ATOM 636 N N . GLY A 1 87 ? 2.135 7.089 -11.216 1.00 86.94 87 GLY A N 1
ATOM 637 C CA . GLY A 1 87 ? 1.400 7.900 -10.244 1.00 86.94 87 GLY A CA 1
ATOM 638 C C . GLY A 1 87 ? 1.583 7.375 -8.820 1.00 86.94 87 GLY A C 1
ATOM 639 O O . GLY A 1 87 ? 2.613 6.787 -8.497 1.00 86.94 87 GLY A O 1
ATOM 640 N N . ARG A 1 88 ? 0.599 7.618 -7.944 1.00 89.94 88 ARG A N 1
ATOM 641 C CA . ARG A 1 88 ? 0.634 7.195 -6.532 1.00 89.94 88 ARG A CA 1
ATOM 642 C C . ARG A 1 88 ? 0.059 5.782 -6.377 1.00 89.94 88 ARG A C 1
ATOM 644 O O . ARG A 1 88 ? -1.141 5.611 -6.586 1.00 89.94 88 ARG A O 1
ATOM 651 N N . PRO A 1 89 ? 0.866 4.769 -6.021 1.00 88.19 89 PRO A N 1
ATOM 652 C CA . PRO A 1 89 ? 0.451 3.370 -6.113 1.00 88.19 89 PRO A CA 1
ATOM 653 C C . PRO A 1 89 ? -0.346 2.844 -4.915 1.00 88.19 89 PRO A C 1
ATOM 655 O O . PRO A 1 89 ? -0.884 1.743 -4.986 1.00 88.19 89 PRO A O 1
ATOM 658 N N . ARG A 1 90 ? -0.384 3.551 -3.781 1.00 89.12 90 ARG A N 1
ATOM 659 C CA . ARG A 1 90 ? -0.942 3.026 -2.528 1.00 89.12 90 ARG A CA 1
ATOM 660 C C . ARG A 1 90 ? -2.340 3.582 -2.294 1.00 89.12 90 ARG A C 1
ATOM 662 O O . ARG A 1 90 ? -2.546 4.767 -2.478 1.00 89.12 90 ARG A O 1
ATOM 669 N N . CYS A 1 91 ? -3.278 2.782 -1.802 1.00 91.44 91 CYS A N 1
ATOM 670 C CA . CYS A 1 91 ? -4.524 3.314 -1.248 1.00 91.44 91 CYS A CA 1
ATOM 671 C C . CYS A 1 91 ? -4.387 3.524 0.264 1.00 91.44 91 CYS A C 1
ATOM 673 O O . CYS A 1 91 ? -3.908 2.638 0.979 1.00 91.44 91 CYS A O 1
ATOM 675 N N . LYS A 1 92 ? -4.797 4.695 0.756 1.00 91.94 92 LYS A N 1
ATOM 676 C CA . LYS A 1 92 ? -4.822 5.033 2.181 1.00 91.94 92 LYS A CA 1
ATOM 677 C C . LYS A 1 92 ? -6.242 5.386 2.605 1.00 91.94 92 LYS A C 1
ATOM 679 O O . LYS A 1 92 ? -6.838 6.307 2.053 1.00 91.94 92 LYS A O 1
ATOM 684 N N . CYS A 1 93 ? -6.763 4.655 3.587 1.00 93.00 93 CYS A N 1
ATOM 685 C CA . CYS A 1 93 ? -8.087 4.889 4.157 1.00 93.00 93 CYS A CA 1
ATOM 686 C C . CYS A 1 93 ? -8.041 5.949 5.269 1.00 93.00 93 CYS A C 1
ATOM 688 O O . CYS A 1 93 ? -7.051 6.025 6.003 1.00 93.00 93 CYS A O 1
ATOM 690 N N . TYR A 1 94 ? -9.109 6.738 5.397 1.00 91.62 94 TYR A N 1
ATOM 691 C CA . TYR A 1 94 ? -9.327 7.743 6.446 1.00 91.62 94 TYR A CA 1
ATOM 692 C C . TYR A 1 94 ? -10.776 7.733 6.940 1.00 91.62 94 TYR A C 1
ATOM 694 O O . TYR A 1 94 ? -11.659 7.238 6.201 1.00 91.62 94 TYR A O 1
#

Nearest PDB structures (foldseek):
  3e7u-assembly1_X  TM=8.281E-01  e=1.712E-03  unclassified
  5kei-assembly1_A  TM=5.278E-01  e=1.086E+00  Mycolicibacterium smegmatis MC2 155

Organism: Pseudallescheria apiosperma (NCBI:txid563466)

InterPro domains:
  IPR001542 Defensin, invertebrate/fungal [PF01097] (53-94)
  IPR001542 Defensin, invertebrate/fungal [PS51378] (53-94)
  IPR036574 Knottin, scorpion toxin-like superfamily [G3DSA:3.30.30.10] (59-94)
  IPR036574 Knottin, scorpion toxin-like superfamily [SSF57095] (53-94)

Radius of gyration: 27.05 Å; Cα contacts (8 Å, |Δi|>4): 98; chains: 1; bounding box: 74×46×31 Å

Sequence (94 aa):
MKFSNISIAALFTILASTAMAAPAADSPDSIVAREPAPVEETYEAPSGLEKRGFGCPGSEKKCHNHCKSVKGYKGGYCDGPYIPFVGRPRCKCY

pLDDT: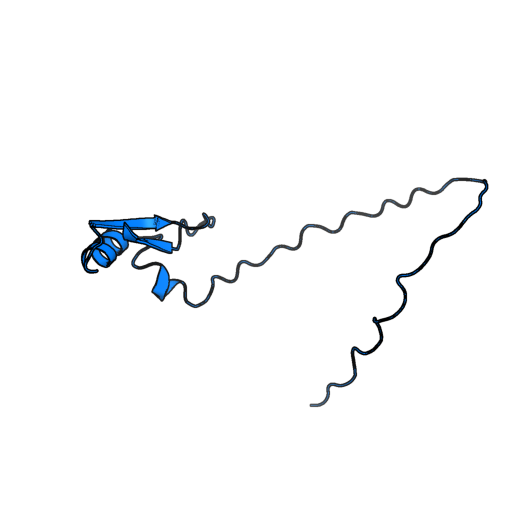 mean 70.67, std 17.27, range [41.78, 93.81]